Protein AF-A0A7V9P589-F1 (afdb_monomer_lite)

Structure (mmCIF, N/CA/C/O backbone):
data_AF-A0A7V9P589-F1
#
_entry.id   AF-A0A7V9P589-F1
#
loop_
_atom_site.group_PDB
_atom_site.id
_atom_site.type_symbol
_atom_site.label_atom_id
_atom_site.label_alt_id
_atom_site.label_comp_id
_atom_site.label_asym_id
_atom_site.label_entity_id
_atom_site.label_seq_id
_atom_site.pdbx_PDB_ins_code
_atom_site.Cartn_x
_atom_site.Cartn_y
_atom_site.Cartn_z
_atom_site.occupancy
_atom_site.B_iso_or_equiv
_atom_site.auth_seq_id
_atom_site.auth_comp_id
_atom_site.auth_asym_id
_atom_site.auth_atom_id
_atom_site.pdbx_PDB_model_num
ATOM 1 N N . MET A 1 1 ? -34.160 28.709 5.576 1.00 39.84 1 MET A N 1
ATOM 2 C CA . MET A 1 1 ? -33.669 27.320 5.455 1.00 39.84 1 MET A CA 1
ATOM 3 C C . MET A 1 1 ? -32.156 27.386 5.457 1.00 39.84 1 MET A C 1
ATOM 5 O O . MET A 1 1 ? -31.612 28.018 4.566 1.00 39.84 1 MET A O 1
ATOM 9 N N . ALA A 1 2 ? -31.497 26.850 6.484 1.00 40.66 2 ALA A N 1
ATOM 10 C CA . ALA A 1 2 ? -30.040 26.789 6.517 1.00 40.66 2 ALA A CA 1
ATOM 11 C C . ALA A 1 2 ? -29.577 25.770 5.469 1.00 40.66 2 ALA A C 1
ATOM 13 O O . ALA A 1 2 ? -29.909 24.587 5.570 1.00 40.66 2 ALA A O 1
ATOM 14 N N . THR A 1 3 ? -28.873 26.241 4.444 1.00 47.94 3 THR A N 1
ATOM 15 C CA . THR A 1 3 ? -28.060 25.398 3.568 1.00 47.94 3 THR A CA 1
ATOM 16 C C . THR A 1 3 ? -27.025 24.723 4.451 1.00 47.94 3 THR A C 1
ATOM 18 O O . THR A 1 3 ? -26.124 25.377 4.966 1.00 47.94 3 THR A O 1
ATOM 21 N N . ARG A 1 4 ? -27.218 23.430 4.708 1.00 48.25 4 ARG A N 1
ATOM 22 C CA . ARG A 1 4 ? -26.223 22.601 5.379 1.00 48.25 4 ARG A CA 1
ATOM 23 C C . ARG A 1 4 ? -25.046 22.536 4.414 1.00 48.25 4 ARG A C 1
ATOM 25 O O . ARG A 1 4 ? -25.223 22.045 3.300 1.00 48.25 4 ARG A O 1
ATOM 32 N N . GLU A 1 5 ? -23.909 23.115 4.788 1.00 49.31 5 GLU A N 1
ATOM 33 C CA . GLU A 1 5 ? -22.662 22.849 4.076 1.00 49.31 5 GLU A CA 1
ATOM 34 C C . GLU A 1 5 ? -22.491 21.324 4.014 1.00 49.31 5 GLU A C 1
ATOM 36 O O . GLU A 1 5 ? -22.745 20.661 5.026 1.00 49.31 5 GLU A O 1
ATOM 41 N N . PRO A 1 6 ? -22.151 20.738 2.852 1.00 50.44 6 PRO A N 1
ATOM 42 C CA . PRO A 1 6 ? -21.814 19.326 2.815 1.00 50.44 6 PRO A CA 1
ATOM 43 C C . PRO A 1 6 ? -20.646 19.118 3.779 1.00 50.44 6 PRO A C 1
ATOM 45 O O . PRO A 1 6 ? -19.645 19.835 3.708 1.00 50.44 6 PRO A O 1
ATOM 48 N N . GLU A 1 7 ? -20.810 18.190 4.722 1.00 45.56 7 GLU A N 1
ATOM 49 C CA . GLU A 1 7 ? -19.739 17.806 5.634 1.00 45.56 7 GLU A CA 1
ATOM 50 C C . GLU A 1 7 ? -18.502 17.484 4.792 1.00 45.56 7 GLU A C 1
ATOM 52 O O . GLU A 1 7 ? -18.571 16.694 3.850 1.00 45.56 7 GLU A O 1
ATOM 57 N N . LYS A 1 8 ? -17.386 18.165 5.077 1.00 42.50 8 LYS A N 1
ATOM 58 C CA . LYS A 1 8 ? -16.097 17.860 4.459 1.00 42.50 8 LYS A CA 1
ATOM 59 C C . LYS A 1 8 ? -15.767 16.423 4.831 1.00 42.50 8 LYS A C 1
ATOM 61 O O . LYS A 1 8 ? -15.383 16.170 5.970 1.00 42.50 8 LYS A O 1
ATOM 66 N N . THR A 1 9 ? -15.949 15.493 3.903 1.00 42.69 9 THR A N 1
ATOM 67 C CA . THR A 1 9 ? -15.501 14.121 4.099 1.00 42.69 9 THR A CA 1
ATOM 68 C C . THR A 1 9 ? -13.990 14.178 4.301 1.00 42.69 9 THR A C 1
ATOM 70 O O . THR A 1 9 ? -13.252 14.636 3.425 1.00 42.69 9 THR A O 1
ATOM 73 N N . PHE A 1 10 ? -13.558 13.792 5.500 1.00 51.62 10 PHE A N 1
ATOM 74 C CA . PHE A 1 10 ? -12.175 13.442 5.799 1.00 51.62 10 PHE A CA 1
ATOM 75 C C . PHE A 1 10 ? -11.747 12.316 4.838 1.00 51.62 10 PHE A C 1
ATOM 77 O O . PHE A 1 10 ? -12.602 11.720 4.185 1.00 51.62 10 PHE A O 1
ATOM 84 N N . ALA A 1 11 ? -10.445 12.141 4.639 1.00 60.88 11 ALA A N 1
ATOM 85 C CA . ALA A 1 11 ? -9.854 11.443 3.501 1.00 60.88 11 ALA A CA 1
ATOM 86 C C . ALA A 1 11 ? -10.590 10.165 3.038 1.00 60.88 11 ALA A C 1
ATOM 88 O O . ALA A 1 11 ? -11.133 9.387 3.816 1.00 60.88 11 ALA A O 1
ATOM 89 N N . ILE A 1 12 ? -10.632 9.963 1.721 1.00 75.75 12 ILE A N 1
ATOM 90 C CA . ILE A 1 12 ? -11.413 8.881 1.126 1.00 75.75 12 ILE A CA 1
ATOM 91 C C . ILE A 1 12 ? -10.635 7.558 1.235 1.00 75.75 12 ILE A C 1
ATOM 93 O O . ILE A 1 12 ? -9.451 7.510 0.918 1.00 75.75 12 ILE A O 1
ATOM 97 N N . ASP A 1 13 ? -11.305 6.480 1.646 1.00 82.75 13 ASP A N 1
ATOM 98 C CA . ASP A 1 13 ? -10.743 5.123 1.735 1.00 82.75 13 ASP A CA 1
ATOM 99 C C . ASP A 1 13 ? -11.027 4.312 0.452 1.00 82.75 13 ASP A C 1
ATOM 101 O O . ASP A 1 13 ? -12.111 4.402 -0.139 1.00 82.75 13 ASP A O 1
ATOM 105 N N . SER A 1 14 ? -10.072 3.486 0.022 1.00 84.81 14 SER A N 1
ATOM 106 C CA . SER A 1 14 ? -10.227 2.553 -1.101 1.00 84.81 14 SER A CA 1
ATOM 107 C C . SER A 1 14 ? -11.369 1.545 -0.875 1.00 84.81 14 SER A C 1
ATOM 109 O O . SER A 1 14 ? -12.092 1.200 -1.816 1.00 84.81 14 SER A O 1
ATOM 111 N N . GLU A 1 15 ? -11.624 1.129 0.369 1.00 87.88 15 GLU A N 1
ATOM 112 C CA . GLU A 1 15 ? -12.762 0.269 0.729 1.00 87.88 15 GLU A CA 1
ATOM 113 C C . GLU A 1 15 ? -14.099 0.971 0.515 1.00 87.88 15 GLU A C 1
ATOM 115 O O . GLU A 1 15 ? -15.047 0.374 0.001 1.00 87.88 15 GLU A O 1
ATOM 120 N N . TYR A 1 16 ? -14.164 2.260 0.857 1.00 82.94 16 TYR A N 1
ATOM 121 C CA . TYR A 1 16 ? -15.352 3.078 0.643 1.00 82.94 16 TYR A CA 1
ATOM 122 C C . TYR A 1 16 ? -15.649 3.235 -0.852 1.00 82.94 16 TYR A C 1
ATOM 124 O O . TYR A 1 16 ? -16.778 3.016 -1.295 1.00 82.94 16 TYR A O 1
ATOM 132 N N . LEU A 1 17 ? -14.630 3.568 -1.647 1.00 79.31 17 LEU A N 1
ATOM 133 C CA . LEU A 1 17 ? -14.791 3.763 -3.088 1.00 79.31 17 LEU A CA 1
ATOM 134 C C . LEU A 1 17 ? -15.143 2.459 -3.815 1.00 79.31 17 LEU A C 1
ATOM 136 O O . LEU A 1 17 ? -15.995 2.444 -4.711 1.00 79.31 17 LEU A O 1
ATOM 140 N N . SER A 1 18 ? -14.490 1.355 -3.450 1.00 79.25 18 SER A N 1
ATOM 141 C CA . SER A 1 18 ? -14.679 0.064 -4.117 1.00 79.25 18 SER A CA 1
ATOM 142 C C . SER A 1 18 ? -15.889 -0.711 -3.584 1.00 79.25 18 SER A C 1
ATOM 144 O O . SER A 1 18 ? -16.420 -1.576 -4.286 1.00 79.25 18 SER A O 1
ATOM 146 N N . GLY A 1 19 ? -16.363 -0.382 -2.379 1.00 83.81 19 GLY A N 1
ATOM 147 C CA . GLY A 1 19 ? -17.409 -1.112 -1.665 1.00 83.81 19 GLY A CA 1
ATOM 148 C C . GLY A 1 19 ? -16.956 -2.485 -1.165 1.00 83.81 19 GLY A C 1
ATOM 149 O O . GLY A 1 19 ? -17.802 -3.332 -0.875 1.00 83.81 19 GLY A O 1
ATOM 150 N N . ARG A 1 20 ? -15.643 -2.743 -1.122 1.00 86.44 20 ARG A N 1
ATOM 151 C CA . ARG A 1 20 ? -15.068 -4.019 -0.692 1.00 86.44 20 ARG A CA 1
ATOM 152 C C . ARG A 1 20 ? -13.698 -3.830 -0.058 1.00 86.44 20 ARG A C 1
ATOM 154 O O . ARG A 1 20 ? -12.980 -2.898 -0.384 1.00 86.44 20 ARG A O 1
ATOM 161 N N . ARG A 1 21 ? -13.307 -4.802 0.756 1.00 92.38 21 ARG A N 1
ATOM 162 C CA . ARG A 1 21 ? -11.919 -4.991 1.173 1.00 92.38 21 ARG A CA 1
ATOM 163 C C . ARG A 1 21 ? -11.199 -5.945 0.227 1.00 92.38 21 ARG A C 1
ATOM 165 O O . ARG A 1 21 ? -11.812 -6.870 -0.315 1.00 92.38 21 ARG A O 1
ATOM 172 N N . PHE A 1 22 ? -9.904 -5.731 0.032 1.00 93.50 22 PHE A N 1
ATOM 173 C CA . PHE A 1 22 ? -9.041 -6.584 -0.775 1.00 93.50 22 PHE A CA 1
ATOM 174 C C . PHE A 1 22 ? -8.230 -7.555 0.107 1.00 93.50 22 PHE A C 1
ATOM 176 O O . PHE A 1 22 ? -7.722 -7.136 1.143 1.00 93.50 22 PHE A O 1
ATOM 183 N N . PRO A 1 23 ? -8.023 -8.824 -0.302 1.00 95.56 23 PRO A N 1
ATOM 184 C CA . PRO A 1 23 ? -7.333 -9.821 0.529 1.00 95.56 23 PRO A CA 1
ATOM 185 C C . PRO A 1 23 ? -5.921 -9.424 0.986 1.00 95.56 23 PRO A C 1
ATOM 187 O O . PRO A 1 23 ? -5.535 -9.692 2.119 1.00 95.56 23 PRO A O 1
ATOM 190 N N . TYR A 1 24 ? -5.157 -8.733 0.135 1.00 95.69 24 TYR A N 1
ATOM 191 C CA . TYR A 1 24 ? -3.803 -8.268 0.466 1.00 95.69 24 TYR A CA 1
ATOM 192 C C . TYR A 1 24 ? -3.771 -7.145 1.515 1.00 95.69 24 TYR A C 1
ATOM 194 O O . TYR A 1 24 ? -2.690 -6.727 1.908 1.00 95.69 24 TYR A O 1
ATOM 202 N N . GLN A 1 25 ? -4.923 -6.629 1.956 1.00 95.94 25 GLN A N 1
ATOM 203 C CA . GLN A 1 25 ? -4.993 -5.732 3.110 1.00 95.94 25 GLN A CA 1
ATOM 204 C C . GLN A 1 25 ? -4.967 -6.507 4.438 1.00 95.94 25 GLN A C 1
ATOM 206 O O . GLN A 1 25 ? -4.646 -5.921 5.466 1.00 95.94 25 GLN A O 1
ATOM 211 N N . GLU A 1 26 ? -5.297 -7.803 4.435 1.00 97.00 26 GLU A N 1
ATOM 212 C CA . GLU A 1 26 ? -5.429 -8.630 5.646 1.00 97.00 26 GLU A CA 1
ATOM 213 C C . GLU A 1 26 ? -4.339 -9.702 5.770 1.00 97.00 26 GLU A C 1
ATOM 215 O O . GLU A 1 26 ? -4.064 -10.160 6.877 1.00 97.00 26 GLU A O 1
ATOM 220 N N . ASP A 1 27 ? -3.694 -10.080 4.663 1.00 96.81 27 ASP A N 1
ATOM 221 C CA . ASP A 1 27 ? -2.673 -11.128 4.642 1.00 96.81 27 ASP A CA 1
ATOM 222 C C . ASP A 1 27 ? -1.350 -10.637 4.038 1.00 96.81 27 ASP A C 1
ATOM 224 O O . ASP A 1 27 ? -1.230 -10.413 2.829 1.00 96.81 27 ASP A O 1
ATOM 228 N N . LEU A 1 28 ? -0.338 -10.528 4.904 1.00 96.06 28 LEU A N 1
ATOM 229 C CA . LEU A 1 28 ? 1.038 -10.179 4.551 1.00 96.06 28 LEU A CA 1
ATOM 230 C C . LEU A 1 28 ? 1.621 -11.130 3.493 1.00 96.06 28 LEU A C 1
ATOM 232 O O . LEU A 1 28 ? 2.362 -10.693 2.612 1.00 96.06 28 LEU A O 1
ATOM 236 N N . ALA A 1 29 ? 1.274 -12.420 3.531 1.00 96.75 29 ALA A N 1
ATOM 237 C CA . ALA A 1 29 ? 1.830 -13.406 2.608 1.00 96.75 29 ALA A CA 1
ATOM 238 C C . ALA A 1 29 ? 1.480 -13.109 1.139 1.00 96.75 29 ALA A C 1
ATOM 240 O O . ALA A 1 29 ? 2.193 -13.550 0.242 1.00 96.75 29 ALA A O 1
ATOM 241 N N . LEU A 1 30 ? 0.416 -12.337 0.884 1.00 95.62 30 LEU A N 1
ATOM 242 C CA . LEU A 1 30 ? -0.032 -11.971 -0.464 1.00 95.62 30 LEU A CA 1
ATOM 243 C C . LEU A 1 30 ? 0.748 -10.804 -1.091 1.00 95.62 30 LEU A C 1
ATOM 245 O O . LEU A 1 30 ? 0.512 -10.486 -2.265 1.00 95.62 30 LEU A O 1
ATOM 249 N N . VAL A 1 31 ? 1.622 -10.153 -0.317 1.00 96.06 31 VAL A N 1
ATOM 250 C CA . VAL A 1 31 ? 2.465 -9.034 -0.768 1.00 96.06 31 VAL A CA 1
ATOM 251 C C . VAL A 1 31 ? 3.963 -9.297 -0.6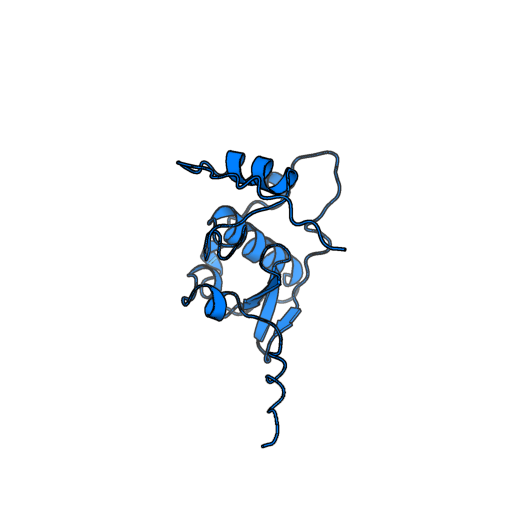16 1.00 96.06 31 VAL A C 1
ATOM 253 O O . VAL A 1 31 ? 4.762 -8.541 -1.162 1.00 96.06 31 VAL A O 1
ATOM 256 N N . GLU A 1 32 ? 4.371 -10.344 0.106 1.00 94.12 32 GLU A N 1
ATOM 257 C CA . GLU A 1 32 ? 5.791 -10.650 0.345 1.00 94.12 32 GLU A CA 1
ATOM 258 C C . GLU A 1 32 ? 6.579 -10.904 -0.944 1.00 94.12 32 GLU A C 1
ATOM 260 O O . GLU A 1 32 ? 7.743 -10.510 -1.040 1.00 94.12 32 GLU A O 1
ATOM 265 N N . ASP A 1 33 ? 5.931 -11.521 -1.932 1.00 93.38 33 ASP A N 1
ATOM 266 C CA . ASP A 1 33 ? 6.499 -11.891 -3.228 1.00 93.38 33 ASP A CA 1
ATOM 267 C C . ASP A 1 33 ? 6.565 -10.731 -4.233 1.00 93.38 33 ASP A C 1
ATOM 269 O O . ASP A 1 33 ? 7.067 -10.904 -5.344 1.00 93.38 33 ASP A O 1
ATOM 273 N N . VAL A 1 34 ? 6.073 -9.546 -3.862 1.00 92.25 34 VAL A N 1
ATOM 274 C CA . VAL A 1 34 ? 6.097 -8.369 -4.730 1.00 92.25 34 VAL A CA 1
ATOM 275 C C . VAL A 1 34 ? 7.534 -7.888 -4.922 1.00 92.25 34 VAL A C 1
ATOM 277 O O . VAL A 1 34 ? 8.186 -7.410 -3.990 1.00 92.25 34 VAL A O 1
ATOM 280 N N . ASP A 1 35 ? 7.996 -7.972 -6.166 1.00 89.62 35 ASP A N 1
ATOM 281 C CA . ASP A 1 35 ? 9.297 -7.477 -6.603 1.00 89.62 35 ASP A CA 1
ATOM 282 C C . ASP A 1 35 ? 9.225 -5.970 -6.897 1.00 89.62 35 ASP A C 1
ATOM 284 O O . ASP A 1 35 ? 8.658 -5.529 -7.904 1.00 89.62 35 ASP A O 1
ATOM 288 N N . LEU A 1 36 ? 9.778 -5.171 -5.981 1.00 86.19 36 LEU A N 1
ATOM 289 C CA . LEU A 1 36 ? 9.803 -3.714 -6.100 1.00 86.19 36 LEU A CA 1
ATOM 290 C C . LEU A 1 36 ? 10.774 -3.233 -7.183 1.00 86.19 36 LEU A C 1
ATOM 292 O O . LEU A 1 36 ? 10.479 -2.234 -7.833 1.00 86.19 36 LEU A O 1
ATOM 296 N N . GLU A 1 37 ? 11.886 -3.939 -7.412 1.00 82.81 37 GLU A N 1
ATOM 297 C CA . GLU A 1 37 ? 12.869 -3.564 -8.436 1.00 82.81 37 GLU A CA 1
ATOM 298 C C . GLU A 1 37 ? 12.282 -3.776 -9.834 1.00 82.81 37 GLU A C 1
ATOM 300 O O . GLU A 1 37 ? 12.362 -2.897 -10.697 1.00 82.81 37 GLU A O 1
ATOM 305 N N . ALA A 1 38 ? 11.603 -4.908 -10.041 1.00 82.19 38 ALA A N 1
ATOM 306 C CA . ALA A 1 38 ? 10.877 -5.180 -11.277 1.00 82.19 38 ALA A CA 1
ATOM 307 C C . ALA A 1 38 ? 9.701 -4.212 -11.502 1.00 82.19 38 ALA A C 1
ATOM 309 O O . ALA A 1 38 ? 9.322 -3.969 -12.651 1.00 82.19 38 ALA A O 1
ATOM 310 N N . ALA A 1 39 ? 9.126 -3.648 -10.433 1.00 75.12 39 ALA A N 1
ATOM 311 C CA . ALA A 1 39 ? 8.075 -2.632 -10.509 1.00 75.12 39 ALA A CA 1
ATOM 312 C C . ALA A 1 39 ? 8.600 -1.222 -10.857 1.00 75.12 39 ALA A C 1
ATOM 314 O O . ALA A 1 39 ? 7.803 -0.356 -11.230 1.00 75.12 39 ALA A O 1
ATOM 315 N N . THR A 1 40 ? 9.918 -0.990 -10.801 1.00 69.62 40 THR A N 1
ATOM 316 C CA . THR A 1 40 ? 10.569 0.292 -11.133 1.00 69.62 40 THR A CA 1
ATOM 317 C C . THR A 1 40 ? 11.610 0.186 -12.264 1.00 69.62 40 THR A C 1
ATOM 319 O O . THR A 1 40 ? 12.777 0.521 -12.057 1.00 69.62 40 THR A O 1
ATOM 322 N N . PRO A 1 41 ? 11.251 -0.257 -13.485 1.00 57.03 41 PRO A N 1
ATOM 323 C CA . PRO A 1 41 ? 12.210 -0.338 -14.584 1.00 57.03 41 PRO A CA 1
ATOM 324 C C . PRO A 1 41 ? 12.385 1.023 -15.288 1.00 57.03 41 PRO A C 1
ATOM 326 O O . PRO A 1 41 ? 11.455 1.503 -15.936 1.00 57.03 41 PRO A O 1
ATOM 329 N N . GLY A 1 42 ? 13.581 1.626 -15.237 1.00 58.03 42 GLY A N 1
ATOM 330 C CA . GLY A 1 42 ? 13.933 2.795 -16.064 1.00 58.03 42 GLY A CA 1
ATOM 331 C C . GLY A 1 42 ? 14.965 3.758 -15.461 1.00 58.03 42 GLY A C 1
ATOM 332 O O . GLY A 1 42 ? 15.412 3.575 -14.335 1.00 58.03 42 GLY A O 1
ATOM 333 N N . GLU A 1 43 ? 15.333 4.793 -16.232 1.00 51.59 43 GLU A N 1
ATOM 334 C CA . GLU A 1 43 ? 16.188 5.924 -15.802 1.00 51.59 43 GLU A CA 1
ATOM 335 C C . GLU A 1 43 ? 15.413 6.992 -15.000 1.00 51.59 43 GLU A C 1
ATOM 337 O O . GLU A 1 43 ? 16.017 7.893 -14.418 1.00 51.59 43 GLU A O 1
ATOM 342 N N . ASP A 1 44 ? 14.080 6.896 -14.965 1.00 54.38 44 ASP A N 1
ATOM 343 C CA . ASP A 1 44 ? 13.192 7.878 -14.345 1.00 54.38 44 ASP A CA 1
ATOM 344 C C . ASP A 1 44 ? 12.788 7.429 -12.929 1.00 54.38 44 ASP A C 1
ATOM 346 O O . ASP A 1 44 ? 11.867 6.637 -12.726 1.00 54.38 44 ASP A O 1
ATOM 350 N N . LEU A 1 45 ? 13.588 7.905 -11.970 1.00 50.28 45 LEU A N 1
ATOM 351 C CA . LEU A 1 45 ? 13.235 8.304 -10.604 1.00 50.28 45 LEU A CA 1
ATOM 352 C C . LEU A 1 45 ? 12.125 7.488 -9.923 1.00 50.28 45 LEU A C 1
ATOM 354 O O . LEU A 1 45 ? 10.957 7.856 -9.976 1.00 50.28 45 LEU A O 1
ATOM 358 N N . ASN A 1 46 ? 12.510 6.429 -9.206 1.00 65.00 46 ASN A N 1
ATOM 359 C CA . ASN A 1 46 ? 12.228 6.222 -7.777 1.00 65.00 46 ASN A CA 1
ATOM 360 C C . ASN A 1 46 ? 10.874 6.690 -7.199 1.00 65.00 46 ASN A C 1
ATOM 362 O O . ASN A 1 46 ? 10.783 7.066 -6.035 1.00 65.00 46 ASN A O 1
ATOM 366 N N . TRP A 1 47 ? 9.781 6.639 -7.953 1.00 72.38 47 TRP A N 1
ATOM 367 C CA . TRP A 1 47 ? 8.491 7.160 -7.494 1.00 72.38 47 TRP A CA 1
ATOM 368 C C . TRP A 1 47 ? 7.941 6.379 -6.286 1.00 72.38 47 TRP A C 1
ATOM 370 O O . TRP A 1 47 ? 7.097 6.900 -5.553 1.00 72.38 47 TRP A O 1
ATOM 380 N N . LEU A 1 48 ? 8.440 5.151 -6.072 1.00 75.69 48 LEU A N 1
ATOM 381 C CA . LEU A 1 48 ? 8.214 4.341 -4.876 1.00 75.69 48 LEU A CA 1
ATOM 382 C C . LEU A 1 48 ? 8.979 4.841 -3.643 1.00 75.69 48 LEU A C 1
ATOM 384 O O . LEU A 1 48 ? 8.518 4.599 -2.533 1.00 75.69 48 LEU A O 1
ATOM 388 N N . GLU A 1 49 ? 10.118 5.524 -3.784 1.00 78.06 49 GLU A N 1
ATOM 389 C CA . GLU A 1 49 ? 10.902 5.994 -2.629 1.00 78.06 49 GLU A CA 1
ATOM 390 C C . GLU A 1 49 ? 10.112 6.987 -1.775 1.00 78.06 49 GLU A C 1
ATOM 392 O O . GLU A 1 49 ? 10.185 6.935 -0.547 1.00 78.06 49 GLU A O 1
ATOM 397 N N . ASP A 1 50 ? 9.282 7.809 -2.418 1.00 81.75 50 ASP A N 1
ATOM 398 C CA . ASP A 1 50 ? 8.389 8.756 -1.748 1.00 81.75 50 ASP A CA 1
ATOM 399 C C . ASP A 1 50 ? 7.177 8.092 -1.075 1.00 81.75 50 ASP A C 1
ATOM 401 O O . ASP A 1 50 ? 6.507 8.726 -0.254 1.00 81.75 50 ASP A O 1
ATOM 405 N N . VAL A 1 51 ? 6.884 6.829 -1.405 1.00 87.69 51 VAL A N 1
ATOM 406 C CA . VAL A 1 51 ? 5.809 6.057 -0.775 1.00 87.69 51 VAL A CA 1
ATOM 407 C C . VAL A 1 51 ? 6.278 5.617 0.604 1.00 87.69 51 VAL A C 1
ATOM 409 O O . VAL A 1 51 ? 7.288 4.922 0.742 1.00 87.69 51 VAL A O 1
ATOM 412 N N . ARG A 1 52 ? 5.516 6.034 1.613 1.00 93.31 52 ARG A N 1
ATOM 413 C CA . ARG A 1 52 ? 5.765 5.763 3.026 1.00 93.31 52 ARG A CA 1
ATOM 414 C C . ARG A 1 52 ? 4.528 5.198 3.693 1.00 93.31 52 ARG A C 1
ATOM 416 O O . ARG A 1 52 ? 3.410 5.430 3.222 1.00 93.31 52 ARG A O 1
ATOM 423 N N . LEU A 1 53 ? 4.737 4.487 4.793 1.00 95.62 53 LEU A N 1
ATOM 424 C CA . LEU A 1 53 ? 3.635 4.104 5.661 1.00 95.62 53 LEU A CA 1
ATOM 425 C C . LEU A 1 53 ? 3.064 5.352 6.346 1.00 95.62 53 LEU A C 1
ATOM 427 O O . LEU A 1 53 ? 3.794 6.171 6.904 1.00 95.62 53 LEU A O 1
ATOM 43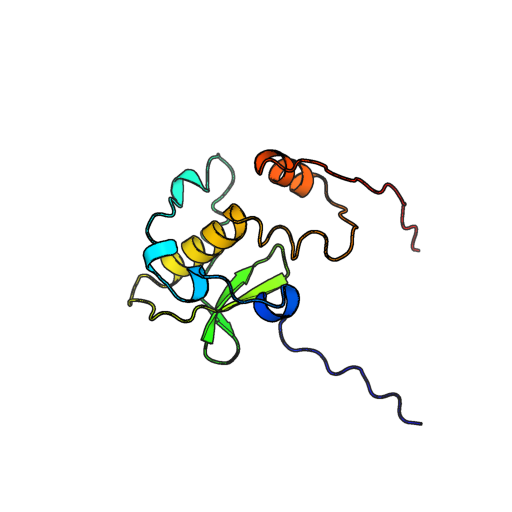1 N N . LEU A 1 54 ? 1.748 5.491 6.286 1.00 94.94 54 LEU A N 1
ATOM 432 C CA . LEU A 1 54 ? 0.971 6.547 6.919 1.00 94.94 54 LEU A CA 1
ATOM 433 C C . LEU A 1 54 ? -0.038 5.921 7.886 1.00 94.94 54 LEU A C 1
ATOM 435 O O . LEU A 1 54 ? -0.074 4.706 8.082 1.00 94.94 54 LEU A O 1
ATOM 439 N N . GLU A 1 55 ? -0.867 6.764 8.487 1.00 93.81 55 GLU A N 1
ATOM 440 C CA . GLU A 1 55 ? -1.952 6.351 9.367 1.00 93.81 55 GLU A CA 1
ATOM 441 C C . GLU A 1 55 ? -3.245 7.048 8.935 1.00 93.81 55 GLU A C 1
ATOM 443 O O . GLU A 1 55 ? -3.239 8.253 8.685 1.00 93.81 55 GLU A O 1
ATOM 448 N N . GLU A 1 56 ? -4.338 6.291 8.863 1.00 91.00 56 GLU A N 1
ATOM 449 C CA . GLU A 1 56 ? -5.691 6.784 8.607 1.00 91.00 56 GLU A CA 1
ATOM 450 C C . GLU A 1 56 ? -6.642 6.187 9.650 1.00 91.00 56 GLU A C 1
ATOM 452 O O . GLU A 1 56 ? -6.742 4.968 9.787 1.00 91.00 56 GLU A O 1
ATOM 457 N N . GLU A 1 57 ? -7.335 7.042 10.407 1.00 89.38 57 GLU A N 1
ATOM 458 C CA . GLU A 1 57 ? -8.260 6.638 11.484 1.00 89.38 57 GLU A CA 1
ATOM 459 C C . GLU A 1 57 ? -7.642 5.667 12.519 1.00 89.38 57 GLU A C 1
ATOM 461 O O . GLU A 1 57 ? -8.305 4.753 13.012 1.00 89.38 57 GLU A O 1
ATOM 466 N N . GLY A 1 58 ? -6.362 5.858 12.863 1.00 90.81 58 GLY A N 1
ATOM 467 C CA . GLY A 1 58 ? -5.639 4.991 13.802 1.00 90.81 58 GLY A CA 1
ATOM 468 C C . GLY A 1 58 ? -5.171 3.664 13.199 1.00 90.81 58 GLY A C 1
ATOM 469 O O . GLY A 1 58 ? -4.741 2.775 13.935 1.00 90.81 58 GLY A O 1
ATOM 470 N N . MET A 1 59 ? -5.276 3.504 11.879 1.00 93.31 59 MET A N 1
ATOM 471 C CA . MET A 1 59 ? -4.877 2.301 11.162 1.00 93.31 59 MET A CA 1
ATOM 472 C C . MET A 1 59 ? -3.709 2.586 10.217 1.00 93.31 59 MET A C 1
ATOM 474 O O . MET A 1 59 ? -3.748 3.596 9.514 1.00 93.31 59 MET A O 1
ATOM 478 N N . PRO A 1 60 ? -2.701 1.700 10.129 1.00 96.75 60 PRO A N 1
ATOM 479 C CA . PRO A 1 60 ? -1.652 1.836 9.131 1.00 96.75 60 PRO A CA 1
ATOM 480 C C . PRO A 1 60 ? -2.249 1.863 7.724 1.00 96.75 60 PRO A C 1
ATOM 482 O O . PRO A 1 60 ? -3.116 1.054 7.391 1.00 96.75 60 PRO A O 1
ATOM 485 N N . ALA A 1 61 ? -1.794 2.790 6.893 1.00 96.38 61 ALA A N 1
ATOM 486 C CA . ALA A 1 61 ? -2.323 2.978 5.555 1.00 96.38 61 ALA A CA 1
ATOM 487 C C . ALA A 1 61 ? -1.237 3.444 4.588 1.00 96.38 61 ALA A C 1
ATOM 489 O O . ALA A 1 61 ? -0.266 4.089 4.976 1.00 96.38 61 ALA A O 1
ATOM 490 N N . VAL A 1 62 ? -1.419 3.152 3.305 1.00 95.06 62 VAL A N 1
ATOM 491 C CA . VAL A 1 62 ? -0.619 3.742 2.228 1.00 95.06 62 VAL A CA 1
ATOM 492 C C . VAL A 1 62 ? -1.496 4.673 1.401 1.00 95.06 62 VAL A C 1
ATOM 494 O O . VAL A 1 62 ? -2.657 4.364 1.131 1.00 95.06 62 VAL A O 1
ATOM 497 N N . PHE A 1 63 ? -0.960 5.834 1.024 1.00 90.94 63 PHE A N 1
ATOM 498 C CA . PHE A 1 63 ? -1.680 6.777 0.174 1.00 90.94 63 PHE A CA 1
ATOM 499 C C . PHE A 1 63 ? -1.493 6.422 -1.299 1.00 90.94 63 PHE A C 1
ATOM 501 O O . PHE A 1 63 ? -0.378 6.454 -1.828 1.00 90.94 63 PHE A O 1
ATOM 508 N N . ASP A 1 64 ? -2.601 6.121 -1.964 1.00 88.12 64 ASP A N 1
ATOM 509 C CA . ASP A 1 64 ? -2.648 5.912 -3.399 1.00 88.12 64 ASP A CA 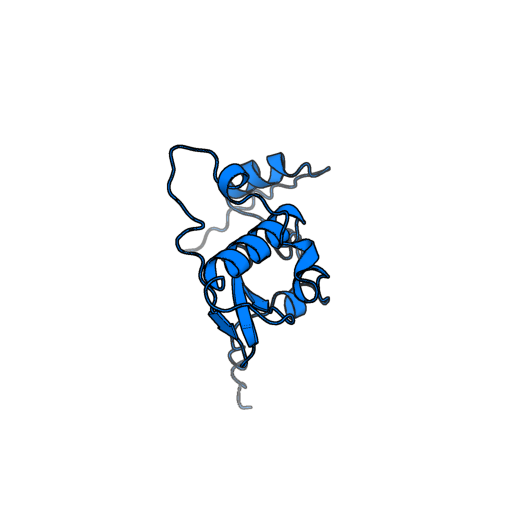1
ATOM 510 C C . ASP A 1 64 ? -2.965 7.231 -4.115 1.00 88.12 64 ASP A C 1
ATOM 512 O O . ASP A 1 64 ? -4.081 7.760 -4.055 1.00 88.12 64 ASP A O 1
ATOM 516 N N . ARG A 1 65 ? -1.961 7.757 -4.824 1.00 80.56 65 ARG A N 1
ATOM 517 C CA . ARG A 1 65 ? -2.068 9.003 -5.594 1.00 80.56 65 ARG A CA 1
ATOM 518 C C . ARG A 1 65 ? -2.962 8.874 -6.832 1.00 80.56 65 ARG A C 1
ATOM 520 O O . ARG A 1 65 ? -3.456 9.896 -7.298 1.00 80.56 65 ARG A O 1
ATOM 527 N N . TYR A 1 66 ? -3.191 7.668 -7.355 1.00 74.50 66 TYR A N 1
ATOM 528 C CA . TYR A 1 66 ? -4.016 7.468 -8.552 1.00 74.50 66 TYR A CA 1
ATOM 529 C C . TYR A 1 66 ? -5.514 7.549 -8.232 1.00 74.50 66 TYR A C 1
ATOM 531 O O . TYR A 1 66 ? -6.273 8.166 -8.980 1.00 74.50 66 TYR A O 1
ATOM 539 N N . THR A 1 67 ? -5.948 7.017 -7.087 1.00 74.12 67 THR A N 1
ATOM 540 C CA . THR A 1 67 ? -7.333 7.168 -6.599 1.00 74.12 67 THR A CA 1
ATOM 541 C C . THR A 1 67 ? -7.546 8.364 -5.677 1.00 74.12 67 THR A C 1
ATOM 543 O O . THR A 1 67 ? -8.695 8.688 -5.384 1.00 74.12 67 THR A O 1
ATOM 546 N N . ASN A 1 68 ? -6.472 9.009 -5.204 1.00 79.56 68 ASN A N 1
ATOM 547 C CA . ASN A 1 68 ? -6.494 9.961 -4.086 1.00 79.56 68 ASN A CA 1
ATOM 548 C C . ASN A 1 68 ? -7.171 9.372 -2.838 1.00 79.56 68 ASN A C 1
ATOM 550 O O . ASN A 1 68 ? -8.022 10.016 -2.220 1.00 79.56 68 ASN A O 1
ATOM 554 N N . ALA A 1 69 ? -6.818 8.130 -2.499 1.00 85.19 69 ALA A N 1
ATOM 555 C CA . ALA A 1 69 ? -7.436 7.404 -1.398 1.00 85.19 69 ALA A CA 1
ATOM 556 C C . ALA A 1 69 ? -6.401 6.709 -0.514 1.00 85.19 69 ALA A C 1
ATOM 558 O O . ALA A 1 69 ? -5.317 6.342 -0.970 1.00 85.19 69 ALA A O 1
ATOM 559 N N . PHE A 1 70 ? -6.756 6.501 0.750 1.00 93.25 70 PHE A N 1
ATOM 560 C CA . PHE A 1 70 ? -5.988 5.646 1.644 1.00 93.25 70 PHE A CA 1
ATOM 561 C C . PHE A 1 70 ? -6.351 4.180 1.435 1.00 93.25 70 PHE A C 1
ATOM 563 O O . PHE A 1 70 ? -7.522 3.819 1.314 1.00 93.25 70 PHE A O 1
ATOM 570 N N . LEU A 1 71 ? -5.329 3.330 1.425 1.00 94.25 71 LEU A N 1
ATOM 571 C CA . LEU A 1 71 ? -5.458 1.883 1.464 1.00 94.25 71 LEU A CA 1
ATOM 572 C C . LEU A 1 71 ? -4.987 1.396 2.833 1.00 94.25 71 LEU A C 1
ATOM 574 O O . LEU A 1 71 ? -3.785 1.365 3.109 1.00 94.25 71 LEU A O 1
ATOM 578 N N . LYS A 1 72 ? -5.944 1.045 3.694 1.00 96.62 72 LYS A N 1
ATOM 579 C CA . LYS A 1 72 ? -5.679 0.564 5.054 1.00 96.62 72 LYS A CA 1
ATOM 580 C C . LYS A 1 72 ? -5.095 -0.850 5.060 1.00 96.62 72 LYS A C 1
ATOM 582 O O . LYS A 1 72 ? -5.451 -1.685 4.225 1.00 96.62 72 LYS A O 1
ATOM 587 N N . ILE A 1 73 ? -4.222 -1.111 6.027 1.00 97.06 73 ILE A N 1
ATOM 588 C CA . ILE A 1 73 ? -3.535 -2.382 6.260 1.00 97.06 73 ILE A CA 1
ATOM 589 C C . ILE A 1 73 ? -3.983 -2.929 7.621 1.00 97.06 73 ILE A C 1
ATOM 591 O O . ILE A 1 73 ? -3.882 -2.251 8.641 1.00 97.06 73 ILE A O 1
ATOM 595 N N . TYR A 1 74 ? -4.467 -4.171 7.632 1.00 96.69 74 TYR A N 1
ATOM 596 C CA . TYR A 1 74 ? -5.077 -4.831 8.793 1.00 96.69 74 TYR A CA 1
ATOM 597 C C . TYR A 1 74 ? -4.208 -5.944 9.388 1.00 96.69 74 TYR A C 1
ATOM 599 O O . TYR A 1 74 ? -4.587 -6.537 10.399 1.00 96.69 74 TYR A O 1
ATOM 607 N N . PHE A 1 75 ? -3.053 -6.240 8.790 1.00 97.00 75 PHE A N 1
ATOM 608 C CA . PHE A 1 75 ? -2.072 -7.153 9.370 1.00 97.00 75 PHE A CA 1
ATOM 609 C C . PHE A 1 75 ? -1.003 -6.397 10.180 1.00 97.00 75 PHE A C 1
ATOM 611 O O . PHE A 1 75 ? -0.718 -5.232 9.894 1.00 97.00 75 PHE A O 1
ATOM 618 N N . PRO A 1 76 ? -0.375 -7.043 11.182 1.00 96.06 76 PRO A N 1
ATOM 619 C CA . PRO A 1 76 ? 0.730 -6.444 11.924 1.00 96.06 76 PRO A CA 1
ATOM 620 C C . PRO A 1 76 ? 1.917 -6.127 11.011 1.00 96.06 76 PRO A C 1
ATOM 622 O O . PRO A 1 76 ? 2.392 -7.001 10.286 1.00 96.06 76 PRO A O 1
ATOM 625 N N . ILE A 1 77 ? 2.427 -4.900 11.090 1.00 96.00 77 ILE A N 1
ATOM 626 C CA . ILE A 1 77 ? 3.614 -4.466 10.348 1.00 9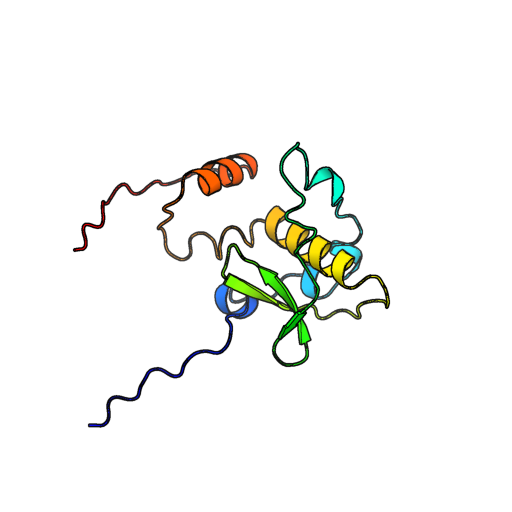6.00 77 ILE A CA 1
ATOM 627 C C . ILE A 1 77 ? 4.853 -4.732 11.218 1.00 96.00 77 ILE A C 1
ATOM 629 O O . ILE A 1 77 ? 4.936 -4.183 12.319 1.00 96.00 77 ILE A O 1
ATOM 633 N N . PRO A 1 78 ? 5.799 -5.586 10.779 1.00 95.69 78 PRO A N 1
ATOM 634 C CA . PRO A 1 78 ? 7.059 -5.790 11.485 1.00 95.69 78 PRO A CA 1
ATOM 635 C C . PRO A 1 78 ? 7.892 -4.504 11.528 1.00 95.69 78 PRO A C 1
ATOM 637 O O . PRO A 1 78 ? 7.996 -3.800 10.523 1.00 95.69 78 PRO A O 1
ATOM 640 N N . GLU A 1 79 ? 8.524 -4.244 12.672 1.00 95.44 79 GLU A N 1
ATOM 641 C CA . GLU A 1 79 ? 9.408 -3.089 12.867 1.00 95.44 79 GLU A CA 1
ATOM 642 C C . GLU A 1 79 ? 10.552 -3.084 11.838 1.00 95.44 79 GLU A C 1
ATOM 644 O O . GLU A 1 79 ? 11.192 -4.112 11.592 1.00 95.44 79 GLU A O 1
ATOM 649 N N . GLY A 1 80 ? 10.804 -1.923 11.231 1.00 96.00 80 GLY A N 1
ATOM 650 C CA . GLY A 1 80 ? 11.847 -1.722 10.222 1.00 96.00 80 GLY A CA 1
ATOM 651 C C . GLY A 1 80 ? 11.454 -2.122 8.796 1.00 96.00 80 GLY A C 1
ATOM 652 O O . GLY A 1 80 ? 12.294 -2.044 7.897 1.00 96.00 80 GLY A O 1
ATOM 653 N N . ARG A 1 81 ? 10.206 -2.556 8.570 1.00 95.81 81 ARG A N 1
ATOM 654 C CA . ARG A 1 81 ? 9.661 -2.909 7.242 1.00 95.81 81 ARG A CA 1
ATOM 655 C C . ARG A 1 81 ? 8.482 -2.035 6.813 1.00 95.81 81 ARG A C 1
ATOM 657 O O . ARG A 1 81 ? 7.777 -2.375 5.867 1.00 95.81 81 ARG A O 1
ATOM 664 N N . GLU A 1 82 ? 8.253 -0.915 7.485 1.00 96.06 82 GLU A N 1
ATOM 665 C CA . GLU A 1 82 ? 7.076 -0.060 7.320 1.00 96.06 82 GLU A CA 1
ATOM 666 C C . GLU A 1 82 ? 6.931 0.445 5.877 1.00 96.06 82 GLU A C 1
ATOM 668 O O . GLU A 1 82 ? 5.941 0.151 5.204 1.00 96.06 82 GLU A O 1
ATOM 673 N N . ASP A 1 83 ? 7.945 1.150 5.370 1.00 95.19 83 ASP A N 1
ATOM 674 C CA . ASP A 1 83 ? 7.913 1.732 4.023 1.00 95.19 83 ASP A CA 1
ATOM 675 C C . ASP A 1 83 ? 8.035 0.666 2.926 1.00 95.19 83 ASP A C 1
ATOM 677 O O . ASP A 1 83 ? 7.440 0.795 1.855 1.00 95.19 83 ASP A O 1
ATOM 681 N N . GLU A 1 84 ? 8.772 -0.420 3.189 1.00 94.75 84 GLU A N 1
ATOM 682 C CA . GLU A 1 84 ? 8.848 -1.574 2.286 1.00 94.75 84 GLU A CA 1
ATOM 683 C C . GLU A 1 84 ? 7.453 -2.171 2.067 1.00 94.75 84 GLU A C 1
ATOM 685 O O . GLU A 1 84 ? 7.026 -2.361 0.926 1.00 94.75 84 GLU A O 1
ATOM 690 N N . LEU A 1 85 ? 6.722 -2.429 3.153 1.00 96.19 85 LEU A N 1
ATOM 691 C CA . LEU A 1 85 ? 5.390 -3.019 3.087 1.00 96.19 85 LEU A CA 1
ATOM 692 C C . LEU A 1 85 ? 4.358 -2.044 2.530 1.00 96.19 85 LEU A C 1
ATOM 694 O O . LEU A 1 85 ? 3.517 -2.470 1.741 1.00 96.19 85 LEU A O 1
ATOM 698 N N . ALA A 1 86 ? 4.458 -0.746 2.826 1.00 95.62 86 ALA A N 1
ATOM 699 C CA . ALA A 1 86 ? 3.629 0.269 2.176 1.00 95.62 86 ALA A CA 1
ATOM 700 C C . ALA A 1 86 ? 3.791 0.236 0.644 1.00 95.62 86 ALA A C 1
ATOM 702 O O . ALA A 1 86 ? 2.799 0.184 -0.089 1.00 95.62 86 ALA A O 1
ATOM 703 N N . ARG A 1 87 ? 5.035 0.181 0.147 1.00 94.31 87 ARG A N 1
ATOM 704 C CA . ARG A 1 87 ? 5.330 0.065 -1.292 1.00 94.31 87 ARG A CA 1
ATOM 705 C C . ARG A 1 87 ? 4.798 -1.237 -1.876 1.00 94.31 87 ARG A C 1
ATOM 707 O O . ARG A 1 87 ? 4.138 -1.201 -2.910 1.00 94.31 87 ARG A O 1
ATOM 714 N N . LYS A 1 88 ? 5.041 -2.375 -1.219 1.00 95.50 88 LYS A N 1
ATOM 715 C CA . LYS A 1 88 ? 4.574 -3.692 -1.689 1.00 95.50 88 LYS A CA 1
ATOM 716 C C . LYS A 1 88 ? 3.052 -3.767 -1.761 1.00 95.50 88 LYS A C 1
ATOM 718 O O . LYS A 1 88 ? 2.515 -4.237 -2.761 1.00 95.50 88 LYS A O 1
ATOM 723 N N . VAL A 1 89 ? 2.354 -3.249 -0.751 1.00 96.25 89 VAL A N 1
ATOM 724 C CA . VAL A 1 89 ? 0.887 -3.174 -0.729 1.00 96.25 89 VAL A CA 1
ATOM 725 C C . VAL A 1 89 ? 0.370 -2.285 -1.863 1.00 96.25 89 VAL A C 1
ATOM 727 O O . VAL A 1 89 ? -0.523 -2.707 -2.597 1.00 96.25 89 VAL A O 1
ATOM 730 N N . LEU A 1 90 ? 0.959 -1.101 -2.075 1.00 92.88 90 LEU A N 1
ATOM 731 C CA . LEU A 1 90 ? 0.571 -0.212 -3.175 1.00 92.88 90 LEU A CA 1
ATOM 732 C C . LEU A 1 90 ? 0.836 -0.842 -4.550 1.00 92.88 90 LEU A C 1
ATOM 734 O O . LEU A 1 90 ? -0.021 -0.802 -5.430 1.00 92.88 90 LEU A O 1
ATOM 738 N N . VAL A 1 91 ? 1.995 -1.473 -4.741 1.00 90.88 91 VAL A N 1
ATOM 739 C CA . VAL A 1 91 ? 2.329 -2.166 -5.992 1.00 90.88 91 VAL A CA 1
ATOM 740 C C . VAL A 1 91 ? 1.373 -3.332 -6.232 1.00 90.88 91 VAL A C 1
ATOM 742 O O . VAL A 1 91 ? 0.856 -3.466 -7.340 1.00 90.88 91 VAL A O 1
ATOM 745 N N . LYS A 1 92 ? 1.050 -4.131 -5.206 1.00 93.44 92 LYS A N 1
ATOM 746 C CA . LYS A 1 92 ? 0.047 -5.198 -5.325 1.00 93.44 92 LYS A CA 1
ATOM 747 C C . LYS A 1 92 ? -1.320 -4.636 -5.706 1.00 93.44 92 LYS A C 1
ATOM 749 O O . LYS A 1 92 ? -1.997 -5.214 -6.558 1.00 93.44 92 LYS A O 1
ATOM 754 N N . HIS A 1 93 ? -1.715 -3.514 -5.107 1.00 91.50 93 HIS A N 1
ATOM 755 C CA . HIS A 1 93 ? -2.966 -2.817 -5.399 1.00 91.50 93 HIS A CA 1
ATOM 756 C C . HIS A 1 93 ? -3.040 -2.378 -6.871 1.00 91.50 93 HIS A C 1
ATOM 758 O O . HIS A 1 93 ? -4.034 -2.656 -7.550 1.00 91.50 93 HIS A O 1
ATOM 764 N N . LEU A 1 94 ? -1.957 -1.784 -7.381 1.00 85.69 94 LEU A N 1
ATOM 765 C CA . LEU A 1 94 ? -1.791 -1.367 -8.777 1.00 85.69 94 LEU A CA 1
ATOM 766 C C . LEU A 1 94 ? -1.808 -2.548 -9.750 1.00 85.69 94 LEU A C 1
ATOM 768 O O . LEU A 1 94 ? -2.601 -2.561 -10.689 1.00 85.69 94 LEU A O 1
ATOM 772 N N . GLN A 1 95 ? -0.988 -3.570 -9.503 1.00 86.06 95 GLN A N 1
ATOM 773 C CA . GLN A 1 95 ? -0.896 -4.768 -10.346 1.00 86.06 95 GLN A CA 1
ATOM 774 C C . GLN A 1 95 ? -2.204 -5.564 -10.385 1.00 86.06 95 GLN A C 1
ATOM 776 O O . GLN A 1 95 ? -2.510 -6.205 -11.386 1.00 86.06 95 GLN A O 1
ATOM 781 N N . SER A 1 96 ? -2.998 -5.495 -9.314 1.00 84.81 96 SER A N 1
ATOM 782 C CA . SER A 1 96 ? -4.327 -6.110 -9.250 1.00 84.81 96 SER A CA 1
ATOM 783 C C . SER A 1 96 ? -5.412 -5.288 -9.963 1.00 84.81 96 SER A C 1
ATOM 785 O O . SER A 1 96 ? -6.578 -5.678 -9.926 1.00 84.81 96 SER A O 1
ATOM 787 N N . GLY A 1 97 ? -5.063 -4.149 -10.576 1.00 79.62 97 GLY A N 1
ATOM 788 C CA . GLY A 1 97 ? -5.997 -3.290 -11.310 1.00 79.62 97 GLY A CA 1
ATOM 789 C C . GLY A 1 97 ? -6.992 -2.542 -10.419 1.00 79.62 97 GLY A C 1
ATOM 790 O O . GLY A 1 97 ? -8.055 -2.148 -10.886 1.00 79.62 97 GLY A O 1
ATOM 791 N N . ASN A 1 98 ? -6.680 -2.363 -9.133 1.00 79.12 98 ASN A N 1
ATOM 792 C CA . ASN A 1 98 ? -7.610 -1.782 -8.158 1.00 79.12 98 ASN A CA 1
ATOM 793 C C . ASN A 1 98 ? -7.376 -0.275 -7.902 1.00 79.12 98 ASN A C 1
ATOM 795 O O . ASN A 1 98 ? -8.135 0.318 -7.141 1.00 79.12 98 ASN A O 1
ATOM 799 N N . SER A 1 99 ? -6.334 0.306 -8.517 1.00 67.12 99 SER A N 1
ATOM 800 C CA . SER A 1 99 ? -5.760 1.628 -8.195 1.00 67.12 99 SER A CA 1
ATOM 801 C C . SER A 1 99 ? -5.804 2.639 -9.343 1.00 67.12 99 SER A C 1
ATOM 803 O O . SER A 1 99 ? -6.045 3.822 -9.126 1.00 67.12 99 SER A O 1
ATOM 805 N N . TYR A 1 100 ? -5.642 2.195 -10.595 1.00 50.62 100 TYR A N 1
ATOM 806 C CA . TYR A 1 100 ? -5.654 3.109 -11.750 1.00 50.62 100 TYR A CA 1
ATOM 807 C C . TYR A 1 100 ? -7.024 3.802 -11.958 1.00 50.62 100 TYR A C 1
ATOM 809 O O . TYR A 1 100 ? -7.216 4.640 -12.838 1.00 50.62 100 TYR A O 1
ATOM 817 N N . GLY A 1 101 ? -7.979 3.404 -11.129 1.00 50.72 101 GLY A N 1
ATOM 818 C CA . GLY A 1 101 ? -8.924 4.189 -10.350 1.00 50.72 101 GLY A CA 1
ATOM 819 C C . GLY A 1 101 ? -9.617 3.180 -9.419 1.00 50.72 101 GLY A C 1
ATOM 820 O O . GLY A 1 101 ? -9.423 1.977 -9.567 1.00 50.72 101 GLY A O 1
ATOM 821 N N . ILE A 1 102 ? -10.649 3.565 -8.682 1.00 50.56 102 ILE A N 1
ATOM 822 C CA . ILE A 1 102 ? -11.885 2.768 -8.726 1.00 50.56 102 ILE A CA 1
ATOM 823 C C . ILE A 1 102 ? -12.389 2.897 -10.182 1.00 50.56 102 ILE A C 1
ATOM 825 O O . ILE A 1 102 ? -13.258 3.685 -10.548 1.00 50.56 102 ILE A O 1
ATOM 829 N N . GLN A 1 103 ? -11.623 2.250 -11.057 1.00 42.69 103 GLN A N 1
ATOM 830 C CA . GLN A 1 103 ? -11.336 2.624 -12.425 1.00 42.69 103 GLN A CA 1
ATOM 831 C C . GLN A 1 103 ? -12.560 2.255 -13.223 1.00 42.69 103 GLN A C 1
ATOM 833 O O . GLN A 1 103 ? -12.963 1.098 -13.210 1.00 42.69 103 GLN A O 1
ATOM 838 N N . LEU A 1 104 ? -13.193 3.234 -13.859 1.00 36.06 104 LEU A N 1
ATOM 839 C CA . LEU A 1 104 ? -14.506 3.076 -14.496 1.00 36.06 104 LEU A CA 1
ATOM 840 C C . LEU A 1 104 ? -15.700 2.929 -13.524 1.00 36.06 104 LEU A C 1
ATOM 842 O O . LEU A 1 104 ? -16.729 2.363 -13.876 1.00 36.06 104 LEU A O 1
ATOM 846 N N . LYS A 1 105 ? -15.652 3.552 -12.345 1.00 42.22 105 LYS A N 1
ATOM 847 C CA . LYS A 1 105 ? -16.842 4.164 -11.721 1.00 42.22 105 LYS A CA 1
ATOM 848 C C . LYS A 1 105 ? -16.621 5.684 -11.813 1.00 42.22 105 LYS A C 1
ATOM 850 O O . LYS A 1 105 ? -16.048 6.276 -10.913 1.00 42.22 105 LYS A O 1
ATOM 855 N N . LEU A 1 106 ? -16.924 6.373 -12.922 1.00 41.97 106 LEU A N 1
ATOM 856 C CA . LEU A 1 106 ? -18.112 6.224 -13.782 1.00 41.97 106 LEU A CA 1
ATOM 857 C C . LEU A 1 106 ? -17.920 6.633 -15.278 1.00 41.97 106 LEU A C 1
ATOM 859 O O . LEU A 1 106 ? -18.864 7.117 -15.890 1.00 41.97 106 LEU A O 1
ATOM 863 N N . GLY A 1 107 ? -16.748 6.421 -15.903 1.00 42.75 107 GLY A N 1
ATOM 864 C CA . GLY A 1 107 ? -16.611 6.468 -17.382 1.00 42.75 107 GLY A CA 1
ATOM 865 C C . GLY A 1 107 ? -15.972 7.711 -18.032 1.00 42.75 107 GLY A C 1
ATOM 866 O O . GLY A 1 107 ? -16.302 8.018 -19.171 1.00 42.75 107 GLY A O 1
ATOM 867 N N . ALA A 1 108 ? -15.055 8.420 -17.367 1.00 43.91 108 ALA A N 1
ATOM 868 C CA . ALA A 1 108 ? -14.327 9.545 -17.968 1.00 43.91 108 ALA A CA 1
ATOM 869 C C . ALA A 1 108 ? -12.852 9.541 -17.530 1.00 43.91 108 ALA A C 1
ATOM 871 O O . ALA A 1 108 ? -12.571 9.713 -16.347 1.00 43.91 108 ALA A O 1
ATOM 872 N N . ALA A 1 109 ? -11.909 9.353 -18.457 1.00 46.78 109 ALA A N 1
ATOM 873 C CA . ALA A 1 109 ? -10.469 9.480 -18.201 1.00 46.78 109 ALA A CA 1
ATOM 874 C C . ALA A 1 109 ? -9.844 10.471 -19.200 1.00 46.78 109 ALA A C 1
ATOM 876 O O . ALA A 1 109 ? -10.208 10.468 -20.375 1.00 46.78 109 ALA A O 1
ATOM 877 N N . ARG A 1 110 ? -8.949 11.349 -18.714 1.00 47.88 110 ARG A N 1
ATOM 878 C CA . ARG A 1 110 ? -8.516 12.589 -19.396 1.00 47.88 110 ARG A CA 1
ATOM 879 C C . ARG A 1 110 ? -6.998 12.766 -19.590 1.00 47.88 110 ARG A C 1
ATOM 881 O O . ARG A 1 110 ? -6.608 13.837 -20.045 1.00 47.88 110 ARG A O 1
ATOM 888 N N . VAL A 1 111 ? -6.131 11.794 -19.281 1.00 45.84 111 VAL A N 1
ATOM 889 C CA . VAL A 1 111 ? -4.667 12.027 -19.324 1.00 45.84 111 VAL A CA 1
ATOM 890 C C . VAL A 1 111 ? -3.908 10.939 -20.093 1.00 45.84 111 VAL A C 1
ATOM 892 O O . VAL A 1 111 ? -4.158 9.747 -19.953 1.00 45.84 111 VAL A O 1
ATOM 895 N N . TYR A 1 112 ? -2.988 11.387 -20.952 1.00 42.22 112 TYR A N 1
ATOM 896 C CA . TYR A 1 112 ? -2.285 10.609 -21.980 1.00 42.22 112 TYR A CA 1
ATOM 897 C C . TYR A 1 112 ? -1.292 9.568 -21.419 1.00 42.22 112 TYR A C 1
ATOM 899 O O . TYR A 1 112 ? -1.120 8.507 -22.019 1.00 42.22 112 TYR A O 1
ATOM 907 N N . ASP A 1 113 ? -0.687 9.819 -20.253 1.00 52.25 113 ASP A N 1
ATOM 908 C CA . ASP A 1 113 ? 0.262 8.881 -19.627 1.00 52.25 113 ASP A CA 1
ATOM 909 C C . ASP A 1 113 ? -0.435 7.701 -18.927 1.00 52.25 113 ASP A C 1
ATOM 911 O O . ASP A 1 113 ? 0.045 6.564 -18.996 1.00 52.25 113 ASP A O 1
ATOM 915 N N . ASP A 1 114 ? -1.632 7.923 -18.378 1.00 48.91 114 ASP A N 1
ATOM 916 C CA . ASP A 1 114 ? -2.456 6.872 -17.768 1.00 48.91 114 ASP A CA 1
ATOM 917 C C . ASP A 1 114 ? -2.920 5.843 -18.807 1.00 48.91 114 ASP A C 1
ATOM 919 O O . ASP A 1 114 ? -2.967 4.646 -18.528 1.00 48.91 114 ASP A O 1
ATOM 923 N N . VAL A 1 115 ? -3.180 6.281 -20.046 1.00 49.88 115 VAL A N 1
ATOM 924 C CA . VAL A 1 115 ? -3.538 5.394 -21.168 1.00 49.88 115 VAL A CA 1
ATOM 925 C C . VAL A 1 115 ? -2.394 4.435 -21.494 1.00 49.88 115 VAL A C 1
ATOM 927 O O . VAL A 1 115 ? -2.625 3.259 -21.785 1.00 49.88 115 VAL A O 1
ATOM 930 N N . ARG A 1 116 ? -1.144 4.907 -21.419 1.00 53.56 116 ARG A N 1
ATOM 931 C CA . ARG A 1 116 ? 0.032 4.090 -21.730 1.00 53.56 116 ARG A CA 1
ATOM 932 C C . ARG A 1 116 ? 0.290 3.027 -20.667 1.00 53.56 116 ARG A C 1
ATOM 934 O O . ARG A 1 116 ? 0.720 1.928 -21.017 1.00 53.56 116 ARG A O 1
ATOM 941 N N . MET A 1 117 ? 0.037 3.333 -19.397 1.00 52.56 117 MET A N 1
ATOM 942 C CA . MET A 1 117 ? 0.123 2.342 -18.321 1.00 52.56 117 MET A CA 1
ATOM 943 C C . MET A 1 117 ? -1.075 1.390 -18.339 1.00 52.56 117 MET A C 1
ATOM 945 O O . MET A 1 117 ? -0.870 0.182 -18.277 1.00 52.56 117 MET A O 1
ATOM 949 N N . ALA A 1 118 ? -2.292 1.893 -18.567 1.00 51.00 118 ALA A N 1
ATOM 950 C CA . ALA A 1 118 ? -3.487 1.065 -18.718 1.00 51.00 118 ALA A CA 1
ATOM 951 C C . ALA A 1 118 ? -3.336 0.040 -19.852 1.00 51.00 118 ALA A C 1
ATOM 953 O O . ALA A 1 118 ? -3.628 -1.131 -19.649 1.00 51.00 118 ALA A O 1
ATOM 954 N N . ALA A 1 119 ? -2.789 0.424 -21.011 1.00 54.03 119 ALA A N 1
ATOM 955 C CA . ALA A 1 119 ? -2.523 -0.508 -22.110 1.00 54.03 119 ALA A CA 1
ATOM 956 C C . ALA A 1 119 ? -1.554 -1.648 -21.729 1.00 54.03 119 ALA A C 1
ATOM 958 O O . ALA A 1 119 ? -1.682 -2.758 -22.243 1.00 54.03 119 ALA A O 1
ATOM 959 N N . LYS A 1 120 ? -0.603 -1.406 -20.815 1.00 52.06 120 LYS A N 1
ATOM 960 C CA . LYS A 1 120 ? 0.338 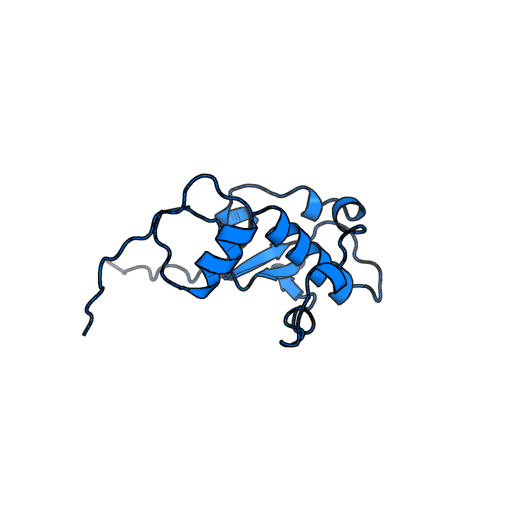-2.436 -20.337 1.00 52.06 120 LYS A CA 1
ATOM 961 C C . LYS A 1 120 ? -0.314 -3.443 -19.387 1.00 52.06 120 LYS A C 1
ATOM 963 O O . LYS A 1 120 ? 0.194 -4.552 -19.262 1.00 52.06 120 LYS A O 1
ATOM 968 N N . CYS A 1 121 ? -1.429 -3.084 -18.753 1.00 50.56 121 CYS A N 1
ATOM 969 C CA . CYS A 1 121 ? -2.173 -3.953 -17.839 1.00 50.56 121 CYS A CA 1
ATOM 970 C C . CYS A 1 121 ? -3.151 -4.908 -18.553 1.00 50.56 121 CYS A C 1
ATOM 972 O O . CYS A 1 121 ? -3.817 -5.693 -17.887 1.00 50.56 121 CYS A O 1
ATOM 974 N N . GLY A 1 122 ? -3.229 -4.868 -19.890 1.00 41.47 122 GLY A N 1
ATOM 975 C CA . GLY A 1 122 ? -4.011 -5.807 -20.704 1.00 41.47 122 GLY A CA 1
ATOM 976 C C . GLY A 1 122 ? -5.542 -5.667 -20.646 1.00 41.47 122 GLY A C 1
ATOM 977 O O . GLY A 1 122 ? -6.213 -6.689 -20.530 1.00 41.47 122 GLY A O 1
ATOM 978 N N . PRO A 1 123 ? -6.128 -4.458 -20.722 1.00 52.94 123 PRO A N 1
ATOM 979 C CA . PRO A 1 123 ? -7.576 -4.296 -20.779 1.00 52.94 123 PRO A CA 1
ATOM 980 C C . PRO A 1 123 ? -8.136 -4.751 -22.135 1.00 52.94 123 PRO A C 1
ATOM 982 O O . PRO A 1 123 ? -7.522 -4.525 -23.177 1.00 52.94 123 PRO A O 1
ATOM 985 N N . ASP A 1 124 ? -9.345 -5.316 -22.132 1.00 35.97 124 ASP A N 1
ATOM 986 C CA . ASP A 1 124 ? -10.026 -5.750 -23.360 1.00 35.97 124 ASP A CA 1
ATOM 987 C C . ASP A 1 124 ? -10.555 -4.576 -24.212 1.00 35.97 124 ASP A C 1
ATOM 989 O O . ASP A 1 124 ? -10.613 -4.678 -25.438 1.00 35.97 124 ASP A O 1
ATOM 993 N N . ILE A 1 125 ? -10.952 -3.451 -23.594 1.00 39.03 125 ILE A N 1
ATOM 994 C CA . ILE A 1 125 ? -11.484 -2.253 -24.277 1.00 39.03 125 ILE A CA 1
ATOM 995 C C . ILE A 1 125 ? -11.059 -0.982 -23.522 1.00 39.03 125 ILE A C 1
ATOM 997 O O . ILE A 1 125 ? -11.209 -0.901 -22.305 1.00 39.03 125 ILE A O 1
ATOM 1001 N N . ILE A 1 126 ? -10.596 0.039 -24.253 1.00 51.38 126 ILE A N 1
ATOM 1002 C CA . ILE A 1 126 ? -10.300 1.386 -23.733 1.00 51.38 126 ILE A CA 1
ATOM 1003 C C . ILE A 1 126 ? -11.201 2.397 -24.462 1.00 51.38 126 ILE A C 1
ATOM 1005 O O . ILE A 1 126 ? -11.176 2.461 -25.690 1.00 51.38 126 ILE A O 1
ATOM 1009 N N . TYR A 1 127 ? -11.992 3.186 -23.724 1.00 44.38 127 TYR A N 1
ATOM 1010 C CA . TYR A 1 127 ? -12.841 4.254 -24.276 1.00 44.38 127 TYR A CA 1
ATOM 1011 C C . TYR A 1 127 ? -12.220 5.630 -24.005 1.00 44.38 127 TYR A C 1
ATOM 1013 O O . TYR A 1 127 ? -11.879 5.937 -22.863 1.00 44.38 127 TYR A O 1
ATOM 1021 N N . LEU A 1 128 ? -12.086 6.456 -25.045 1.00 50.25 128 LEU A N 1
ATOM 1022 C CA . LEU A 1 128 ? -11.546 7.817 -24.970 1.00 50.25 128 LEU A CA 1
ATOM 1023 C C . LEU A 1 128 ? -12.661 8.810 -25.332 1.00 50.25 128 LEU A C 1
ATOM 1025 O O . LEU A 1 128 ? -13.115 8.818 -26.475 1.00 50.25 128 LEU A O 1
ATOM 1029 N N . ASP A 1 129 ? -13.110 9.629 -24.376 1.00 45.69 129 ASP A N 1
ATOM 1030 C CA . ASP A 1 129 ? -14.095 10.692 -24.628 1.00 45.69 129 ASP A CA 1
ATOM 1031 C C . ASP A 1 129 ? -13.386 12.024 -24.927 1.00 45.69 129 ASP A C 1
ATOM 1033 O O . ASP A 1 129 ? -12.638 12.549 -24.102 1.00 45.69 129 ASP A O 1
ATOM 1037 N N . GLY A 1 130 ? -13.616 12.555 -26.130 1.00 43.41 130 GLY A N 1
ATOM 1038 C CA . GLY A 1 130 ? -13.022 13.788 -26.651 1.0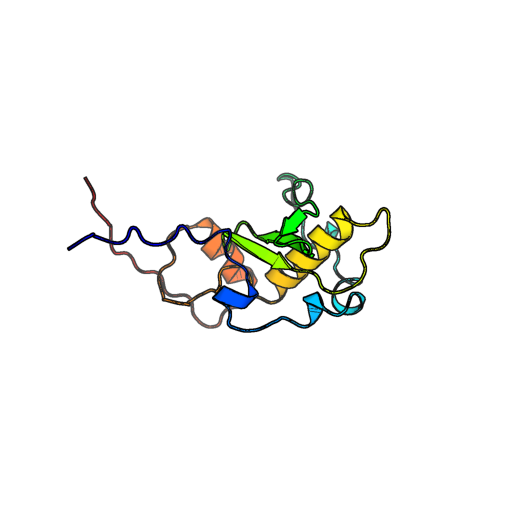0 43.41 130 GLY A CA 1
ATOM 1039 C C . GLY A 1 130 ? -13.827 15.064 -26.377 1.00 43.41 130 GLY A C 1
ATOM 1040 O O . GLY A 1 130 ? -13.616 16.054 -27.073 1.00 43.41 130 GLY A O 1
ATOM 1041 N N . ALA A 1 131 ? -14.768 15.074 -25.427 1.00 40.50 131 ALA A N 1
ATOM 1042 C CA . ALA A 1 131 ? -15.529 16.280 -25.098 1.00 40.50 131 ALA A CA 1
ATOM 1043 C C . ALA A 1 131 ? -14.658 17.345 -24.386 1.00 40.50 131 ALA A C 1
ATOM 1045 O O . ALA A 1 131 ? -14.420 17.305 -23.169 1.00 40.50 131 ALA A O 1
ATOM 1046 N N . GLU A 1 132 ? -14.190 18.319 -25.175 1.00 47.66 132 GLU A N 1
ATOM 1047 C CA . GLU A 1 132 ? -13.538 19.554 -24.730 1.00 47.66 132 GLU A CA 1
ATOM 1048 C C . GLU A 1 132 ? -14.435 20.316 -23.742 1.00 47.66 132 GLU A C 1
ATOM 1050 O O . GLU A 1 132 ? -15.479 20.866 -24.092 1.00 47.66 132 GLU A O 1
ATOM 1055 N N . GLY A 1 133 ? -14.010 20.371 -22.479 1.00 39.47 133 GLY A N 1
ATOM 1056 C CA . GLY A 1 133 ? -14.564 21.302 -21.504 1.00 39.47 133 GLY A CA 1
ATOM 1057 C C . GLY A 1 133 ? -13.915 22.666 -21.685 1.00 39.47 133 GLY A C 1
ATOM 1058 O O . GLY A 1 133 ? -12.879 22.934 -21.083 1.00 39.47 133 GLY A O 1
ATOM 1059 N N . SER A 1 134 ? -14.527 23.517 -22.506 1.00 47.25 134 SER A N 1
ATOM 1060 C CA . SER A 1 134 ? -14.349 24.963 -22.407 1.00 47.25 134 SER A CA 1
ATOM 1061 C C . SER A 1 134 ? -14.929 25.447 -21.077 1.00 47.25 134 SER A C 1
ATOM 1063 O O . SER A 1 134 ? -16.124 25.315 -20.832 1.00 47.25 134 SER A O 1
ATOM 1065 N N . THR A 1 135 ? -14.071 26.016 -20.241 1.00 43.12 135 THR A N 1
ATOM 1066 C CA . THR A 1 135 ? -14.379 26.956 -19.151 1.00 43.12 135 THR A CA 1
ATOM 1067 C C . THR A 1 135 ? -13.067 27.713 -18.956 1.00 43.12 135 THR A C 1
ATOM 1069 O O . THR A 1 135 ? -12.066 27.076 -18.646 1.00 43.12 135 THR A O 1
ATOM 1072 N N . GLY A 1 136 ? -12.928 28.993 -19.286 1.00 36.41 136 GLY A N 1
ATOM 1073 C CA . GLY A 1 136 ? -13.817 30.108 -18.975 1.00 36.41 136 GLY A CA 1
ATOM 1074 C C . GLY A 1 136 ? -13.005 31.050 -18.101 1.00 36.41 136 GLY A C 1
ATOM 1075 O O . GLY A 1 136 ? -12.655 30.604 -16.990 1.00 36.41 136 GLY A O 1
#

Radius of gyration: 17.16 Å; chains: 1; bounding box: 50×44×40 Å

pLDDT: mean 72.7, std 21.67, range [35.97, 97.06]

Foldseek 3Di:
DDPDDPPPDDFAALCNLLVHADPVLEDVVLLPPQDVVVVDDDPDDDPLVPWFWDDDPNFTWTQQPQARHTYGHNDDDDPPCGSVSSSSSNSSCVLVVSRPYCPPVDDADDDDVSVVVVVVSPDPDDDHDPDDDDDD

Sequence (136 aa):
MATREPEKTFAIDSEYLSGRRFPYQEDLALVEDVDLEAATPGEDLNWLEDVRLLEEEGMPAVFDRYTNAFLKIYFPIPEGREDELARKVLVKHLQSGNSYGIQLKLGAARVYDDVRMAAKCGPDIIYLDGAEGSTG

Secondary structure (DSSP, 8-state):
----PPP---S-BHHHHHTS--GGGT-GGGTTT--HHHHS-SSS--TTTT---EEETTEEEEEETTTTEEEE--SPPPTT-HHHHHHHHHHHHHHTTSSS-STTSSS----HHHHHHHHHT--S------------